Protein AF-A0A090T9C3-F1 (afdb_monomer_lite)

Radius of gyration: 9.84 Å; chains: 1; bounding box: 25×10×25 Å

Foldseek 3Di:
DDWDWKWKDVVQDDDIDIDIGDPVVNVVVQVVCVVVVIDMDD

Sequence (42 aa):
MKKIVVEFQPLGIGDWVQVKVTAEVARVLAKEYTEYGWPVSL

Structure (mmCIF, N/CA/C/O backbone):
data_AF-A0A090T9C3-F1
#
_entry.id   AF-A0A090T9C3-F1
#
loop_
_atom_site.group_PDB
_atom_site.id
_atom_site.type_symbol
_atom_site.label_atom_id
_atom_site.label_alt_id
_atom_site.label_comp_id
_atom_site.label_asym_id
_atom_site.label_entity_id
_atom_site.label_seq_id
_atom_site.pdbx_PDB_ins_code
_atom_site.Cartn_x
_atom_site.Cartn_y
_atom_site.Cartn_z
_atom_site.occupancy
_atom_site.B_iso_or_equiv
_atom_site.auth_seq_id
_atom_site.auth_comp_id
_atom_site.auth_asym_id
_atom_site.auth_atom_id
_atom_site.pdbx_PDB_model_num
ATOM 1 N N . MET A 1 1 ? -18.172 -3.030 11.309 1.00 75.88 1 MET A N 1
ATOM 2 C CA . MET A 1 1 ? -16.902 -2.342 10.966 1.00 75.88 1 MET A CA 1
ATOM 3 C C . MET A 1 1 ? -16.926 -1.937 9.496 1.00 75.88 1 MET A C 1
ATOM 5 O O . MET A 1 1 ? -17.312 -2.760 8.673 1.00 75.88 1 MET A O 1
ATOM 9 N N . LYS A 1 2 ? -16.548 -0.694 9.162 1.00 91.12 2 LYS A N 1
ATOM 10 C CA . LYS A 1 2 ? -16.475 -0.210 7.769 1.00 91.12 2 LYS A CA 1
ATOM 11 C C . LYS A 1 2 ? -15.295 -0.873 7.048 1.00 91.12 2 LYS A C 1
ATOM 13 O O . LYS A 1 2 ? -14.185 -0.885 7.583 1.00 91.12 2 LYS A O 1
ATOM 18 N N . LYS A 1 3 ? -15.549 -1.419 5.855 1.00 95.88 3 LYS A N 1
ATOM 19 C CA . LYS A 1 3 ? -14.512 -1.948 4.959 1.00 95.88 3 LYS A CA 1
ATOM 20 C C . LYS A 1 3 ? -14.177 -0.921 3.876 1.00 95.88 3 LYS A C 1
ATOM 22 O O . LYS A 1 3 ? -15.076 -0.206 3.437 1.00 95.88 3 LYS A O 1
ATOM 27 N N . ILE A 1 4 ? -12.913 -0.867 3.476 1.00 97.44 4 ILE A N 1
ATOM 28 C CA . ILE A 1 4 ? -12.359 0.018 2.442 1.00 97.44 4 ILE A CA 1
ATOM 29 C C . ILE A 1 4 ? -11.622 -0.861 1.427 1.00 97.44 4 ILE A C 1
ATOM 31 O O . ILE A 1 4 ? -11.115 -1.926 1.794 1.00 97.44 4 ILE A O 1
ATOM 35 N N . VAL A 1 5 ? -11.642 -0.459 0.159 1.00 98.25 5 VAL A N 1
ATOM 36 C CA . VAL A 1 5 ? -10.860 -1.108 -0.894 1.00 98.25 5 VAL A CA 1
ATOM 37 C C . VAL A 1 5 ? -9.538 -0.365 -0.990 1.00 98.25 5 VAL A C 1
ATOM 39 O O . VAL A 1 5 ? -9.537 0.842 -1.149 1.00 98.25 5 VAL A O 1
ATOM 42 N N . VAL A 1 6 ? -8.431 -1.082 -0.854 1.00 98.12 6 VAL A N 1
ATOM 43 C CA . VAL A 1 6 ? -7.103 -0.557 -1.168 1.00 98.12 6 VAL A CA 1
ATOM 44 C C . VAL A 1 6 ? -6.751 -1.065 -2.553 1.00 98.12 6 VAL A C 1
ATOM 46 O O . VAL A 1 6 ? -6.826 -2.273 -2.793 1.00 98.12 6 VAL A O 1
ATOM 49 N N . GLU A 1 7 ? -6.371 -0.163 -3.442 1.00 98.38 7 GLU A N 1
ATOM 50 C CA . GLU A 1 7 ? -5.855 -0.492 -4.767 1.00 98.38 7 GLU A CA 1
ATOM 51 C C . GLU A 1 7 ? -4.375 -0.123 -4.813 1.00 98.38 7 GLU A C 1
ATOM 53 O O . GLU A 1 7 ? -3.995 0.946 -4.341 1.00 98.38 7 GLU A O 1
ATOM 58 N N . PHE A 1 8 ? -3.519 -0.987 -5.348 1.00 98.12 8 PHE A N 1
ATOM 59 C CA . PHE A 1 8 ? -2.085 -0.702 -5.447 1.00 98.12 8 PHE A CA 1
ATOM 60 C C . PHE A 1 8 ? -1.422 -1.441 -6.612 1.00 98.12 8 PHE A C 1
ATOM 62 O O . PHE A 1 8 ? -1.940 -2.450 -7.085 1.00 98.12 8 PHE A O 1
ATOM 69 N N . GLN A 1 9 ? -0.252 -0.972 -7.049 1.00 98.19 9 GLN A N 1
ATOM 70 C CA . GLN A 1 9 ? 0.594 -1.659 -8.035 1.00 98.19 9 GLN A CA 1
ATOM 71 C C . GLN A 1 9 ? 1.954 -2.027 -7.427 1.00 98.19 9 GLN A C 1
ATOM 73 O O . GLN A 1 9 ? 2.761 -1.131 -7.166 1.00 98.19 9 GLN A O 1
ATOM 78 N N . PRO A 1 10 ? 2.266 -3.321 -7.233 1.00 96.56 10 PRO A N 1
ATOM 79 C CA . PRO A 1 10 ? 3.587 -3.741 -6.778 1.00 96.56 10 PRO A CA 1
ATOM 80 C C . PRO A 1 10 ? 4.690 -3.220 -7.704 1.00 96.56 10 PRO A C 1
ATOM 82 O O . PRO A 1 10 ? 4.675 -3.471 -8.907 1.00 96.56 10 PRO A O 1
ATOM 85 N N . LEU A 1 11 ? 5.644 -2.471 -7.144 1.00 96.00 11 LEU A N 1
ATOM 86 C CA . LEU A 1 11 ? 6.759 -1.847 -7.874 1.00 96.00 11 LEU A CA 1
ATOM 87 C C . LEU A 1 11 ? 6.331 -0.892 -9.012 1.00 96.00 11 LEU A C 1
ATOM 89 O O . LEU A 1 11 ? 7.168 -0.508 -9.824 1.00 96.00 11 LEU A O 1
ATOM 93 N N . GLY A 1 12 ? 5.049 -0.513 -9.096 1.00 96.06 12 GLY A N 1
ATOM 94 C CA . GLY A 1 12 ? 4.506 0.269 -10.213 1.00 96.06 12 GLY A CA 1
ATOM 95 C C . GLY A 1 12 ? 4.432 -0.488 -11.546 1.00 96.06 12 GLY A C 1
ATOM 96 O O . GLY A 1 12 ? 4.396 0.148 -12.599 1.00 96.06 12 GLY A O 1
ATOM 97 N N . ILE A 1 13 ? 4.443 -1.826 -11.528 1.00 95.44 13 ILE A N 1
ATOM 98 C CA . ILE A 1 13 ? 4.451 -2.672 -12.731 1.00 95.44 13 ILE A CA 1
ATOM 99 C C . ILE A 1 13 ? 3.223 -3.587 -12.740 1.00 95.44 13 ILE A C 1
ATOM 101 O O . ILE A 1 13 ? 2.838 -4.141 -11.713 1.00 95.44 13 ILE A O 1
ATOM 105 N N . GLY A 1 14 ? 2.656 -3.803 -13.929 1.00 93.69 14 GLY A N 1
ATOM 106 C CA . GLY A 1 14 ? 1.542 -4.729 -14.132 1.00 93.69 14 GLY A CA 1
ATOM 107 C C . GLY A 1 14 ? 0.194 -4.153 -13.702 1.00 93.69 14 GLY A C 1
ATOM 108 O O . GLY A 1 14 ? 0.008 -2.938 -13.655 1.00 93.69 14 GLY A O 1
ATOM 1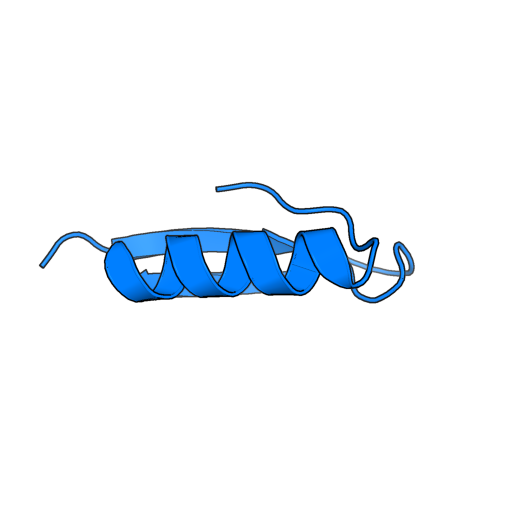09 N N . ASP A 1 15 ? -0.763 -5.035 -13.431 1.00 97.62 15 ASP A N 1
ATOM 110 C CA . ASP A 1 15 ? -2.132 -4.642 -13.105 1.00 97.62 15 ASP A CA 1
ATOM 111 C C . ASP A 1 15 ? -2.271 -4.129 -11.667 1.00 97.62 15 ASP A C 1
ATOM 113 O O . ASP A 1 15 ? -1.512 -4.486 -10.763 1.00 97.62 15 ASP A O 1
ATOM 117 N N . TRP A 1 16 ? -3.291 -3.299 -11.451 1.00 97.69 16 TRP A N 1
ATOM 118 C CA . TRP A 1 16 ? -3.695 -2.888 -10.113 1.00 97.69 16 TRP A CA 1
ATOM 119 C C . TRP A 1 16 ? -4.280 -4.075 -9.343 1.00 97.69 16 TRP A C 1
ATOM 121 O O . TRP A 1 16 ? -5.178 -4.771 -9.818 1.00 97.69 16 TRP A O 1
ATOM 131 N N . VAL A 1 17 ? -3.796 -4.276 -8.122 1.00 97.75 17 VAL A N 1
ATOM 132 C CA . VAL A 1 17 ? -4.305 -5.264 -7.173 1.00 97.75 17 VAL A CA 1
ATOM 133 C C . VAL A 1 17 ? -5.291 -4.580 -6.239 1.00 97.75 17 VAL A C 1
ATOM 135 O O . VAL A 1 17 ? -5.001 -3.514 -5.703 1.00 97.75 17 VAL A O 1
ATOM 138 N N . GLN A 1 18 ? -6.441 -5.212 -6.009 1.00 98.00 18 GLN A N 1
ATOM 139 C CA . GLN A 1 18 ? -7.463 -4.713 -5.093 1.00 98.00 18 GLN A CA 1
ATOM 140 C C . GLN A 1 18 ? -7.613 -5.634 -3.884 1.00 98.00 18 GLN A C 1
ATOM 142 O O . GLN A 1 18 ? -7.775 -6.848 -4.024 1.00 98.00 18 GLN A O 1
ATOM 147 N N . VAL A 1 19 ? -7.642 -5.055 -2.684 1.00 97.25 19 VAL A N 1
ATOM 148 C CA . VAL A 1 19 ? -7.931 -5.782 -1.440 1.00 97.25 19 VAL A CA 1
ATOM 149 C C . VAL A 1 19 ? -8.983 -5.054 -0.614 1.00 97.25 19 VAL A C 1
ATOM 151 O O . VAL A 1 19 ? -8.934 -3.841 -0.439 1.00 97.25 19 VAL A O 1
ATOM 154 N N . LYS A 1 20 ? -9.957 -5.792 -0.071 1.00 98.19 20 LYS A N 1
ATOM 155 C CA . LYS A 1 20 ? -11.0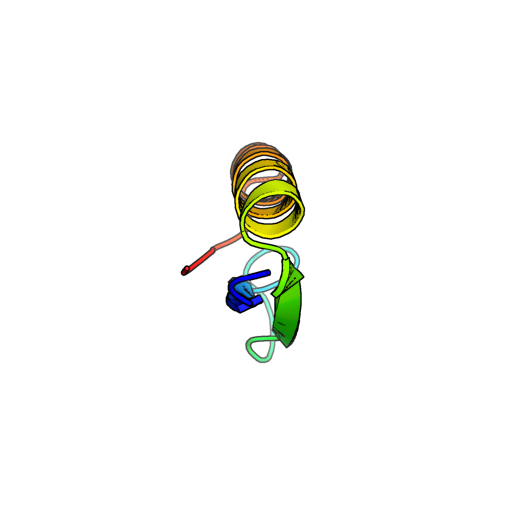37 -5.226 0.752 1.00 98.19 20 LYS A CA 1
ATOM 156 C C . LYS A 1 20 ? -10.831 -5.567 2.221 1.00 98.19 20 LYS A C 1
ATOM 158 O O . LYS A 1 20 ? -11.118 -6.682 2.657 1.00 98.19 20 LYS A O 1
ATOM 163 N N . VAL A 1 21 ? -10.398 -4.585 3.000 1.00 97.75 21 VAL A N 1
ATOM 164 C CA . VAL A 1 21 ? -9.995 -4.752 4.406 1.00 97.75 21 VAL A CA 1
ATOM 165 C C . VAL A 1 21 ? -10.751 -3.789 5.321 1.00 97.75 21 VAL A C 1
ATOM 167 O O . VAL A 1 21 ? -11.557 -2.978 4.865 1.00 97.75 21 VAL A O 1
ATOM 170 N N . THR A 1 22 ? -10.567 -3.899 6.637 1.00 98.06 22 THR A N 1
ATOM 171 C CA . THR A 1 22 ? -11.119 -2.920 7.587 1.00 98.06 22 THR A CA 1
ATOM 172 C C . THR A 1 22 ? -10.416 -1.570 7.436 1.00 98.06 22 THR A C 1
ATOM 174 O O . THR A 1 22 ? -9.270 -1.502 7.002 1.00 98.06 22 THR A O 1
ATOM 177 N N . ALA A 1 23 ? -11.092 -0.480 7.809 1.00 97.06 23 ALA A N 1
ATOM 178 C CA . ALA A 1 23 ? -10.537 0.870 7.665 1.00 97.06 23 ALA A CA 1
ATOM 179 C C . ALA A 1 23 ? -9.196 1.088 8.398 1.00 97.06 23 ALA A C 1
ATOM 181 O O . ALA A 1 23 ? -8.380 1.882 7.947 1.00 97.06 23 ALA A O 1
ATOM 182 N N . GLU A 1 24 ? -8.970 0.396 9.516 1.00 97.31 24 GLU A N 1
ATOM 183 C CA . GLU A 1 24 ? -7.697 0.439 10.245 1.00 97.31 24 GLU A CA 1
ATOM 184 C C . GLU A 1 24 ? -6.568 -0.203 9.433 1.00 97.31 24 GLU A C 1
ATOM 186 O O . GLU A 1 24 ? -5.552 0.439 9.180 1.00 97.31 24 GLU A O 1
ATOM 191 N N . VAL A 1 25 ? -6.797 -1.420 8.932 1.00 97.94 25 VAL A N 1
ATOM 192 C CA . VAL A 1 25 ? -5.829 -2.148 8.101 1.00 97.94 25 VAL A CA 1
ATOM 193 C C . VAL A 1 25 ? -5.551 -1.396 6.798 1.00 97.94 25 VAL A C 1
ATOM 195 O O . VAL A 1 25 ? -4.398 -1.293 6.398 1.00 97.94 25 VAL A O 1
ATOM 198 N N . ALA A 1 26 ? -6.571 -0.797 6.173 1.00 97.94 26 ALA A N 1
ATOM 199 C CA . ALA A 1 26 ? -6.408 -0.019 4.943 1.00 97.94 26 ALA A CA 1
ATOM 200 C C . ALA A 1 26 ? -5.393 1.125 5.099 1.00 97.94 26 ALA A C 1
ATOM 202 O O . ALA A 1 26 ? -4.551 1.329 4.230 1.00 97.94 26 ALA A O 1
ATOM 203 N N . ARG A 1 27 ? -5.437 1.847 6.227 1.00 97.31 27 ARG A N 1
ATOM 204 C CA . ARG A 1 27 ? -4.505 2.952 6.501 1.00 97.31 27 ARG A CA 1
ATOM 205 C C . ARG A 1 27 ? -3.074 2.466 6.710 1.00 97.31 27 ARG A C 1
ATOM 207 O O . ARG A 1 27 ? -2.150 3.133 6.256 1.00 97.31 27 ARG A O 1
ATOM 214 N N . VAL A 1 28 ? -2.899 1.331 7.391 1.00 98.19 28 VAL A N 1
ATOM 215 C CA . VAL A 1 28 ? -1.573 0.737 7.619 1.00 98.19 28 VAL A CA 1
ATOM 216 C C . VAL A 1 28 ? -0.968 0.273 6.295 1.00 98.19 28 VAL A C 1
ATOM 218 O O . VAL A 1 28 ? 0.151 0.670 5.987 1.00 98.19 28 VAL A O 1
ATOM 221 N N . LEU A 1 29 ? -1.731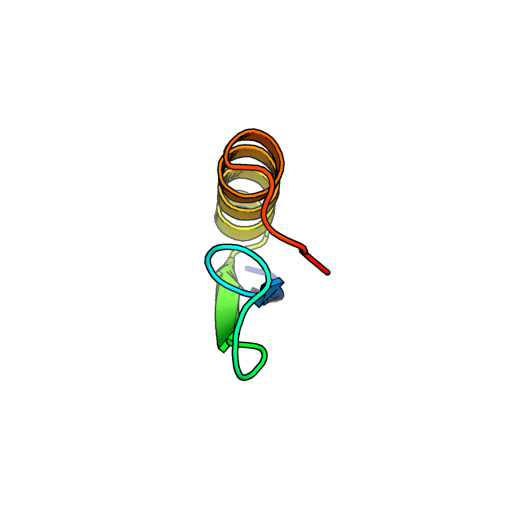 -0.466 5.478 1.00 98.06 29 LEU A N 1
ATOM 222 C CA . LEU A 1 29 ? -1.258 -0.944 4.174 1.00 98.06 29 LEU A CA 1
ATOM 223 C C . LEU A 1 29 ? -0.926 0.209 3.231 1.00 98.06 29 LEU A C 1
ATOM 225 O O . LEU A 1 29 ? 0.118 0.190 2.592 1.00 98.06 29 LEU A O 1
ATOM 229 N N . ALA A 1 30 ? -1.773 1.240 3.167 1.00 98.06 30 ALA A N 1
ATOM 230 C CA . ALA A 1 30 ? -1.505 2.363 2.279 1.00 98.06 30 ALA A CA 1
ATOM 231 C C . ALA A 1 30 ? -0.217 3.105 2.644 1.00 98.0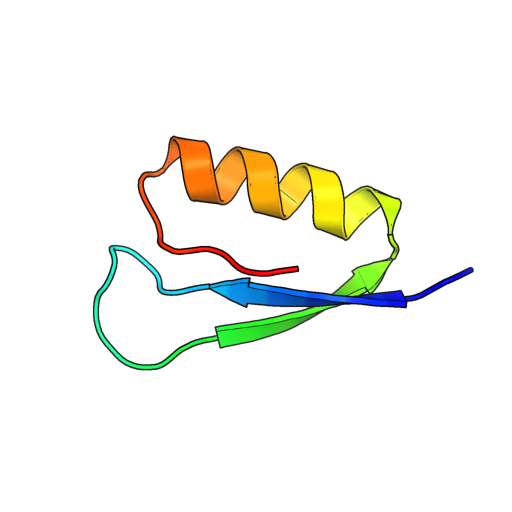6 30 ALA A C 1
ATOM 233 O O . ALA A 1 30 ? 0.536 3.488 1.750 1.00 98.06 30 ALA A O 1
ATOM 234 N N . LYS A 1 31 ? 0.062 3.270 3.942 1.00 98.38 31 LYS A N 1
ATOM 235 C CA . LYS A 1 31 ? 1.322 3.849 4.411 1.00 98.38 31 LYS A CA 1
ATOM 236 C C . LYS A 1 31 ? 2.512 2.974 4.016 1.00 98.38 31 LYS A C 1
ATOM 238 O O . LYS A 1 31 ? 3.423 3.474 3.369 1.00 98.38 31 LYS A O 1
ATOM 243 N N . GLU A 1 32 ? 2.477 1.691 4.367 1.00 98.31 32 GLU A N 1
ATOM 244 C CA . GLU A 1 32 ? 3.558 0.740 4.086 1.00 98.31 32 GLU A CA 1
ATOM 245 C C . GLU A 1 32 ? 3.867 0.658 2.582 1.00 98.31 32 GLU A C 1
ATOM 247 O O . GLU A 1 32 ? 5.013 0.788 2.163 1.00 98.31 32 GLU A O 1
ATOM 252 N N . TYR A 1 33 ? 2.839 0.524 1.743 1.00 98.00 33 TYR A N 1
ATOM 253 C CA . TYR A 1 33 ? 3.016 0.396 0.296 1.00 98.00 33 TYR A CA 1
ATOM 254 C C . TYR A 1 33 ? 3.507 1.700 -0.342 1.00 98.00 33 TYR A C 1
ATOM 256 O O . TYR A 1 33 ? 4.330 1.662 -1.255 1.00 98.00 33 TYR A O 1
ATOM 264 N N . THR A 1 34 ? 3.082 2.857 0.174 1.00 97.88 34 THR A N 1
ATOM 265 C CA . THR A 1 34 ? 3.638 4.151 -0.251 1.00 97.88 34 THR A CA 1
ATOM 266 C C . THR A 1 34 ? 5.115 4.272 0.136 1.00 97.88 34 THR A C 1
ATOM 268 O O . THR A 1 34 ? 5.914 4.757 -0.661 1.00 97.88 34 THR A O 1
ATOM 271 N N . GLU A 1 35 ? 5.510 3.803 1.325 1.00 98.31 35 GLU A N 1
ATOM 272 C CA . GLU A 1 35 ? 6.913 3.772 1.775 1.00 98.31 35 GLU A CA 1
ATOM 273 C C . GLU A 1 35 ? 7.779 2.825 0.925 1.00 98.31 35 GLU A C 1
ATOM 275 O O . GLU A 1 35 ? 8.957 3.104 0.707 1.00 98.31 35 GLU A O 1
ATOM 280 N N . TYR A 1 36 ? 7.193 1.765 0.359 1.00 97.19 36 TYR A N 1
ATOM 281 C CA . TYR A 1 36 ? 7.831 0.926 -0.668 1.00 97.19 36 TYR A CA 1
ATOM 282 C C . TYR A 1 36 ? 7.942 1.602 -2.044 1.00 97.19 36 TYR A C 1
ATOM 284 O O . TYR A 1 36 ? 8.544 1.037 -2.959 1.00 97.19 36 TYR A O 1
ATOM 292 N N . GLY A 1 37 ? 7.373 2.798 -2.212 1.00 97.38 37 GLY A N 1
ATOM 293 C CA . GLY A 1 37 ? 7.338 3.530 -3.477 1.00 97.38 37 GLY A CA 1
ATOM 294 C C . GLY A 1 37 ? 6.285 3.015 -4.458 1.00 97.38 37 GLY A C 1
ATOM 295 O O . GLY A 1 37 ? 6.369 3.304 -5.650 1.00 97.38 37 GLY A O 1
ATOM 296 N N . TRP A 1 38 ? 5.315 2.225 -3.995 1.00 97.94 38 TRP A N 1
ATOM 297 C CA . TRP A 1 38 ? 4.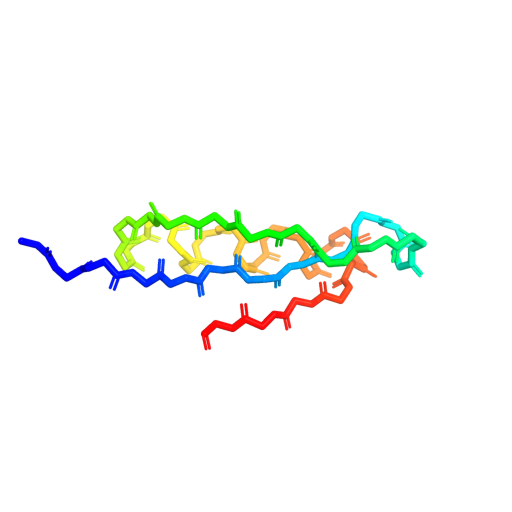265 1.686 -4.855 1.00 97.94 38 TRP A CA 1
ATOM 298 C C . TRP A 1 38 ? 3.147 2.718 -5.055 1.00 97.94 38 TRP A C 1
ATOM 300 O O . TR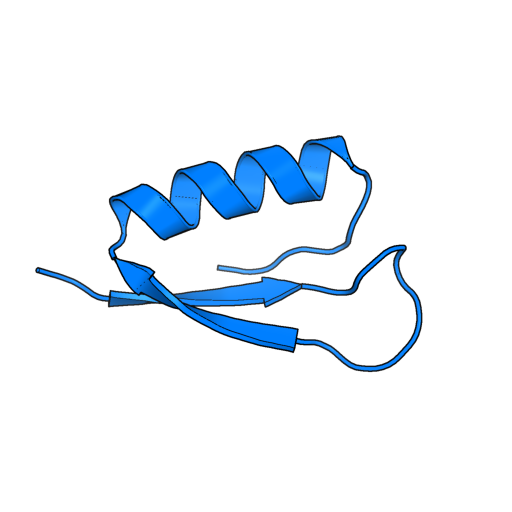P A 1 38 ? 2.804 3.437 -4.114 1.00 97.94 38 TRP A O 1
ATOM 310 N N . PRO A 1 39 ? 2.534 2.792 -6.250 1.00 98.06 39 PRO A N 1
ATOM 311 C CA . PRO A 1 39 ? 1.279 3.513 -6.439 1.00 98.06 39 PRO A CA 1
ATOM 312 C C . PRO A 1 39 ? 0.163 2.894 -5.588 1.00 98.06 39 PRO A C 1
ATOM 314 O O . PRO A 1 39 ? -0.011 1.674 -5.606 1.00 98.06 39 PRO A O 1
ATOM 317 N N . VAL A 1 40 ? -0.593 3.724 -4.858 1.00 98.25 40 VAL A N 1
ATOM 318 C CA . VAL A 1 40 ? -1.672 3.299 -3.944 1.00 98.25 40 VAL A CA 1
ATOM 319 C C . VAL A 1 40 ? -2.882 4.242 -4.032 1.00 98.25 40 VAL A C 1
ATOM 321 O O . VAL A 1 40 ? -2.713 5.456 -4.136 1.00 98.25 40 VAL A O 1
ATOM 324 N N . SER A 1 41 ? -4.094 3.687 -3.928 1.00 97.62 41 SER A N 1
ATOM 325 C CA . SER A 1 41 ? -5.390 4.375 -3.815 1.00 97.62 41 SER A CA 1
ATOM 326 C C . SER A 1 41 ? -6.264 3.735 -2.717 1.00 97.62 41 SER A C 1
ATOM 328 O O . SER A 1 41 ? -6.142 2.537 -2.444 1.00 97.62 41 SER A O 1
ATOM 330 N N . LEU A 1 42 ? -7.125 4.532 -2.069 1.00 94.19 42 LEU A N 1
ATOM 331 C CA . LEU A 1 42 ? -7.992 4.157 -0.933 1.00 94.19 42 LEU A CA 1
ATOM 332 C C . LEU A 1 42 ? -9.475 4.450 -1.191 1.00 94.19 42 LEU A C 1
ATOM 334 O O . LEU A 1 42 ? -9.766 5.465 -1.859 1.00 94.19 42 LEU A O 1
#

pLDDT: mean 96.78, std 3.56, range [75.88, 98.38]

Organism: NCBI:txid990268

Secondary structure (DSSP, 8-state):
--EEEEEE-GGG-SSPEEEEEEHHHHHHHHHHHHHTT--EE-